Protein AF-A0A838EIE4-F1 (afdb_monomer_lite)

pLDDT: mean 88.61, std 9.8, range [48.19, 95.12]

Secondary structure (DSSP, 8-state):
------GGG----B-S-SGGGSTTS-HHHHHHHHHHHHH-SSS--HHHHHHHSSS-HHHHHHHHHHHHHTTSB-

Radius of gyration: 12.57 Å; chains: 1; bounding box: 45×23×22 Å

Sequence (74 aa):
MEFSIDPDSYIPHIIAPLEPRLNELNSKQRLILRTVFAMINGQRTIEQIKGQLHLSSQTVDEVLTYLHSIGVIE

Structure (mmCIF, N/CA/C/O backbone):
data_AF-A0A838EIE4-F1
#
_entry.id   AF-A0A838EIE4-F1
#
loop_
_atom_site.group_PDB
_atom_site.id
_atom_site.type_symbol
_atom_site.label_atom_id
_atom_site.label_alt_id
_atom_site.label_comp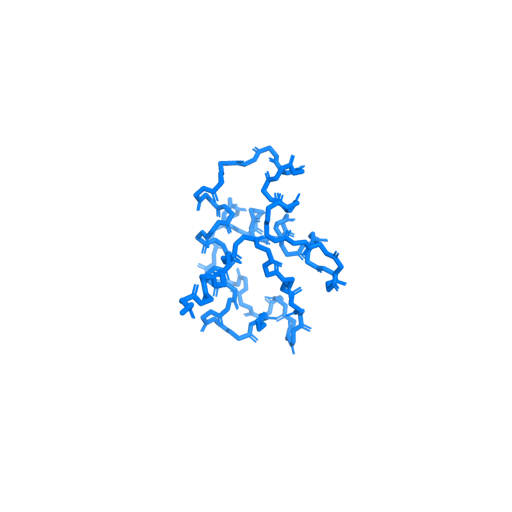_id
_atom_site.label_asym_id
_atom_site.label_entity_id
_atom_site.label_seq_id
_atom_site.pdbx_PDB_ins_code
_atom_site.Cartn_x
_atom_site.Cartn_y
_atom_site.Cartn_z
_atom_site.occupancy
_atom_site.B_iso_or_equiv
_atom_site.auth_seq_id
_atom_site.auth_comp_id
_atom_site.auth_asym_id
_atom_site.auth_atom_id
_atom_site.pdbx_PDB_model_num
ATOM 1 N N . MET A 1 1 ? -29.273 1.616 -10.028 1.00 48.19 1 MET A N 1
ATOM 2 C CA . MET A 1 1 ? -28.507 1.525 -8.770 1.00 48.19 1 MET A CA 1
ATOM 3 C C . MET A 1 1 ? -27.061 1.348 -9.175 1.00 48.19 1 MET A C 1
ATOM 5 O O . MET A 1 1 ? -26.695 0.259 -9.595 1.00 48.19 1 MET A O 1
ATOM 9 N N . GLU A 1 2 ? -26.288 2.430 -9.181 1.00 51.34 2 GLU A N 1
ATOM 10 C CA . GLU A 1 2 ? -24.833 2.331 -9.296 1.00 51.34 2 GLU A CA 1
ATOM 11 C C . GLU A 1 2 ? -24.316 1.811 -7.956 1.00 51.34 2 GLU A C 1
ATOM 13 O O . GLU A 1 2 ? -24.485 2.453 -6.921 1.00 51.34 2 GLU A O 1
ATOM 18 N N . PHE A 1 3 ? -23.774 0.597 -7.961 1.00 55.06 3 PHE A N 1
ATOM 19 C CA . PHE A 1 3 ? -23.008 0.090 -6.836 1.00 55.06 3 PHE A CA 1
ATOM 20 C C . PHE A 1 3 ? -21.661 0.810 -6.865 1.00 55.06 3 PHE A C 1
ATOM 22 O O . PHE A 1 3 ? -20.747 0.392 -7.573 1.00 55.06 3 PHE A O 1
ATOM 29 N N . SER A 1 4 ? -21.549 1.920 -6.138 1.00 59.62 4 SER A N 1
ATOM 30 C CA . SER A 1 4 ? -20.246 2.494 -5.814 1.00 59.62 4 SER A CA 1
ATOM 31 C C . SER A 1 4 ? -19.554 1.521 -4.871 1.00 59.62 4 SER A C 1
ATOM 33 O O . SER A 1 4 ? -19.876 1.464 -3.686 1.00 59.62 4 SER A O 1
ATOM 35 N N . ILE A 1 5 ? -18.664 0.690 -5.411 1.00 67.50 5 ILE A N 1
ATOM 36 C CA . ILE A 1 5 ? -17.754 -0.100 -4.588 1.00 67.50 5 ILE A CA 1
ATOM 37 C C . ILE A 1 5 ? -16.809 0.909 -3.946 1.00 67.50 5 ILE A C 1
ATOM 39 O O . ILE A 1 5 ? -16.015 1.542 -4.639 1.00 67.50 5 ILE A O 1
ATOM 43 N N . ASP A 1 6 ? -16.970 1.113 -2.642 1.00 82.38 6 ASP A N 1
ATOM 44 C CA . ASP A 1 6 ? -16.088 1.966 -1.863 1.00 82.38 6 ASP A CA 1
ATOM 45 C C . ASP A 1 6 ? -14.682 1.334 -1.858 1.00 82.38 6 ASP A C 1
ATOM 47 O O . ASP A 1 6 ? -14.522 0.213 -1.364 1.00 82.38 6 ASP A O 1
ATOM 51 N N . PRO A 1 7 ? -13.668 1.988 -2.454 1.00 77.69 7 PRO A N 1
ATOM 52 C CA . PRO A 1 7 ? -12.332 1.409 -2.565 1.00 77.69 7 PRO A CA 1
ATOM 53 C C . PRO A 1 7 ? -11.683 1.233 -1.188 1.00 77.69 7 PRO A C 1
ATOM 55 O O . PRO A 1 7 ? -10.880 0.324 -1.002 1.00 77.69 7 PRO A O 1
ATOM 58 N N . ASP A 1 8 ? -12.064 2.051 -0.207 1.00 85.62 8 ASP A N 1
ATOM 59 C CA . ASP A 1 8 ? -11.556 1.997 1.162 1.00 85.62 8 ASP A CA 1
ATOM 60 C C . ASP A 1 8 ? -12.074 0.783 1.959 1.00 85.62 8 ASP A C 1
ATOM 62 O O . ASP A 1 8 ? -11.429 0.331 2.912 1.00 85.62 8 ASP A O 1
ATOM 66 N N . SER A 1 9 ? -13.180 0.188 1.512 1.00 89.12 9 SER A N 1
ATOM 67 C CA . SER A 1 9 ? -13.758 -1.049 2.044 1.00 89.12 9 SER A CA 1
ATOM 68 C C . SER A 1 9 ? -13.064 -2.317 1.525 1.00 89.12 9 SER A 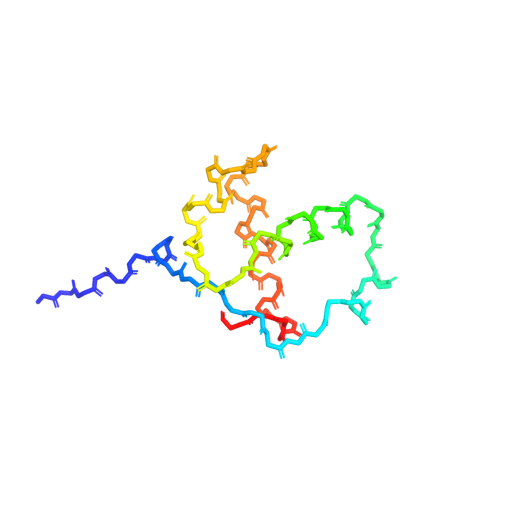C 1
ATOM 70 O O . SER A 1 9 ? -13.365 -3.417 1.994 1.00 89.12 9 SER A O 1
ATOM 72 N N . TYR A 1 10 ? -12.131 -2.192 0.573 1.00 89.38 10 TYR A N 1
ATOM 73 C CA . TYR A 1 10 ? -11.364 -3.319 0.043 1.00 89.38 10 TYR A CA 1
ATOM 74 C C . TYR A 1 10 ? -10.420 -3.914 1.096 1.00 89.38 10 TYR A C 1
ATOM 76 O O . TYR A 1 10 ? -9.805 -3.187 1.876 1.00 89.38 10 TYR A O 1
ATOM 84 N N . ILE A 1 11 ? -10.277 -5.242 1.095 1.00 93.06 11 ILE A N 1
ATOM 85 C CA . ILE A 1 11 ? -9.342 -5.975 1.954 1.00 93.06 11 ILE A CA 1
ATOM 86 C C . ILE A 1 11 ? -8.191 -6.480 1.073 1.00 93.06 11 ILE A C 1
ATOM 88 O O . ILE A 1 11 ? -8.402 -7.428 0.316 1.00 93.06 11 ILE A O 1
ATOM 92 N N . PRO A 1 12 ? -6.988 -5.882 1.153 1.00 92.69 12 PRO A N 1
ATOM 93 C CA . PRO A 1 12 ? -5.843 -6.334 0.371 1.00 92.69 12 PRO A CA 1
ATOM 94 C C . PRO A 1 12 ? -5.303 -7.686 0.851 1.00 92.69 12 PRO A C 1
ATOM 96 O O . PRO A 1 12 ? -5.239 -7.960 2.057 1.00 92.69 12 PRO A O 1
ATOM 99 N N . HIS A 1 13 ? -4.846 -8.503 -0.100 1.00 93.75 13 HIS A N 1
ATOM 100 C CA . HIS A 1 13 ? -4.267 -9.825 0.158 1.00 93.75 13 HIS A CA 1
ATOM 101 C C . HIS A 1 13 ? -2.836 -9.909 -0.365 1.00 93.75 13 HIS A C 1
ATOM 103 O O . HIS A 1 13 ? -2.542 -9.456 -1.464 1.00 93.75 13 HIS A O 1
ATOM 109 N N . ILE A 1 14 ? -1.934 -10.499 0.425 1.00 93.88 14 ILE A N 1
ATOM 110 C CA . ILE A 1 14 ? -0.542 -10.721 0.015 1.00 93.88 14 ILE A CA 1
ATOM 111 C C . ILE A 1 14 ? -0.482 -11.944 -0.896 1.00 93.88 14 ILE A C 1
ATOM 113 O O . ILE A 1 14 ? -0.863 -13.039 -0.484 1.00 93.88 14 ILE A O 1
ATOM 117 N N . ILE A 1 15 ? 0.080 -11.764 -2.089 1.00 94.38 15 ILE A N 1
ATOM 118 C CA . ILE A 1 15 ? 0.217 -12.820 -3.102 1.00 94.38 15 ILE A CA 1
ATOM 119 C C . ILE A 1 15 ? 1.679 -13.121 -3.468 1.00 94.38 15 ILE A C 1
ATOM 121 O O . ILE A 1 15 ? 1.959 -14.154 -4.074 1.00 94.38 15 ILE A O 1
ATOM 125 N N . ALA A 1 16 ? 2.630 -12.263 -3.080 1.00 92.12 16 ALA A N 1
ATOM 126 C CA . ALA A 1 16 ? 4.058 -12.475 -3.320 1.00 92.12 16 ALA A CA 1
ATOM 127 C C . ALA A 1 16 ? 4.934 -11.872 -2.201 1.00 92.12 16 ALA A C 1
ATOM 129 O O . ALA A 1 16 ? 4.497 -10.965 -1.489 1.00 92.12 16 ALA A O 1
ATOM 130 N N . PRO A 1 17 ? 6.183 -12.347 -2.022 1.00 89.94 17 PRO A N 1
ATOM 131 C CA . PRO A 1 17 ? 7.093 -11.795 -1.023 1.00 89.94 17 PRO A CA 1
ATOM 132 C C . PRO A 1 17 ? 7.563 -10.385 -1.394 1.00 89.94 17 PRO A C 1
ATOM 134 O O . PRO A 1 17 ? 7.837 -10.081 -2.557 1.00 89.94 17 PRO A O 1
ATOM 137 N N . LEU A 1 18 ? 7.728 -9.537 -0.378 1.00 88.44 18 LEU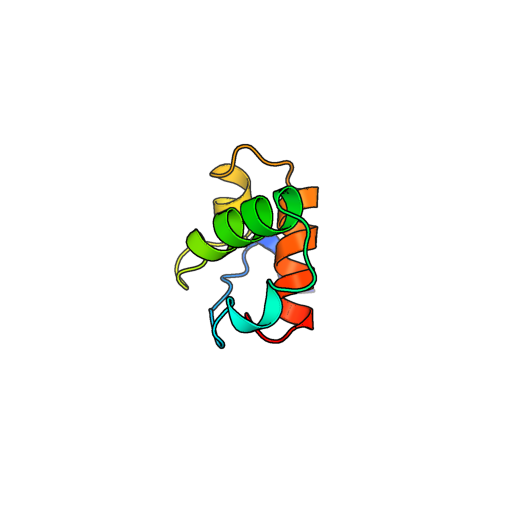 A N 1
ATOM 138 C CA . LEU A 1 18 ? 8.141 -8.149 -0.559 1.00 88.44 18 LEU A CA 1
ATOM 139 C C . LEU A 1 18 ? 9.663 -7.988 -0.734 1.00 88.44 18 LEU A C 1
ATOM 141 O O . LEU A 1 18 ? 10.110 -7.096 -1.458 1.00 88.44 18 LEU A O 1
ATOM 145 N N . GLU A 1 19 ? 10.482 -8.826 -0.087 1.00 84.69 19 GLU A N 1
ATOM 146 C CA . GLU A 1 19 ? 11.942 -8.633 -0.019 1.00 84.69 19 GLU A CA 1
ATOM 147 C C . GLU A 1 19 ? 12.668 -8.455 -1.363 1.00 84.69 19 GLU A C 1
ATOM 149 O O . GLU A 1 19 ? 13.523 -7.566 -1.431 1.00 84.69 19 GLU A O 1
ATOM 154 N N . PRO A 1 20 ? 12.340 -9.195 -2.444 1.00 79.94 20 PRO A N 1
ATOM 155 C CA . PRO A 1 20 ? 13.025 -9.047 -3.730 1.00 79.94 20 PRO A CA 1
ATOM 156 C C . PRO A 1 20 ? 12.906 -7.639 -4.330 1.00 79.94 20 PRO A C 1
ATOM 158 O O . PRO A 1 20 ? 13.733 -7.244 -5.148 1.00 79.94 20 PRO A O 1
ATOM 161 N N . ARG A 1 21 ? 11.880 -6.876 -3.932 1.00 78.25 21 ARG A N 1
ATOM 162 C CA . ARG A 1 21 ? 11.521 -5.567 -4.499 1.00 78.25 21 ARG A CA 1
ATOM 163 C C . ARG A 1 21 ? 12.066 -4.385 -3.695 1.00 78.25 21 ARG A C 1
ATOM 165 O O . ARG A 1 21 ? 11.931 -3.241 -4.110 1.00 78.25 21 ARG A O 1
ATOM 172 N N . LEU A 1 22 ? 12.708 -4.637 -2.551 1.00 81.94 22 LEU A N 1
ATOM 173 C CA . LEU A 1 22 ? 13.188 -3.583 -1.650 1.00 81.94 22 LEU A CA 1
ATOM 174 C C . LEU A 1 22 ? 14.562 -3.011 -2.025 1.00 81.94 22 LEU A C 1
ATOM 176 O O . LEU A 1 22 ? 14.951 -1.985 -1.469 1.00 81.94 22 LEU A O 1
ATOM 180 N N . ASN A 1 23 ? 15.314 -3.655 -2.920 1.00 81.38 23 ASN A N 1
ATOM 181 C CA . ASN A 1 23 ? 16.712 -3.294 -3.195 1.00 81.38 23 ASN A CA 1
ATOM 182 C C . ASN A 1 23 ? 16.880 -1.936 -3.895 1.00 81.38 23 ASN A C 1
ATOM 184 O O . ASN A 1 23 ? 17.924 -1.307 -3.750 1.00 81.38 23 ASN A O 1
ATOM 188 N N . GLU A 1 24 ? 15.853 -1.467 -4.602 1.00 80.81 24 GLU A N 1
ATOM 189 C CA . GLU A 1 24 ? 15.874 -0.205 -5.356 1.00 80.81 24 GLU A CA 1
ATOM 190 C C . GLU A 1 24 ? 15.404 1.002 -4.524 1.00 80.81 24 GLU A C 1
ATOM 192 O O . GLU A 1 24 ? 15.473 2.145 -4.970 1.00 80.81 24 GLU A O 1
ATOM 197 N N . LEU A 1 25 ? 14.936 0.762 -3.296 1.00 86.56 25 LEU A N 1
ATOM 198 C CA . LEU A 1 25 ? 14.317 1.773 -2.446 1.00 86.56 25 LEU A CA 1
ATOM 199 C C . LEU A 1 25 ? 15.287 2.312 -1.392 1.00 86.56 25 LEU A C 1
ATOM 201 O O . LEU A 1 25 ? 16.064 1.577 -0.772 1.00 86.56 25 LEU A O 1
ATOM 205 N N . ASN A 1 26 ? 15.177 3.608 -1.102 1.00 92.06 26 ASN A N 1
ATOM 206 C CA . ASN A 1 26 ? 15.922 4.210 0.000 1.00 92.06 26 ASN A CA 1
ATOM 207 C C . ASN A 1 26 ? 15.388 3.744 1.371 1.00 92.06 26 ASN A C 1
ATOM 209 O O . ASN A 1 26 ? 14.295 3.190 1.496 1.00 92.06 26 ASN A O 1
ATOM 213 N N . SER A 1 27 ? 16.149 3.982 2.443 1.00 91.31 27 SER A N 1
ATOM 214 C CA . SER A 1 27 ? 15.794 3.501 3.789 1.00 91.31 27 SER A CA 1
ATOM 215 C C . SER A 1 27 ? 14.433 3.991 4.294 1.00 91.31 27 SER A C 1
ATOM 217 O O . SER A 1 27 ? 13.730 3.222 4.947 1.00 91.31 27 SER A O 1
ATOM 219 N N . LYS A 1 28 ? 14.031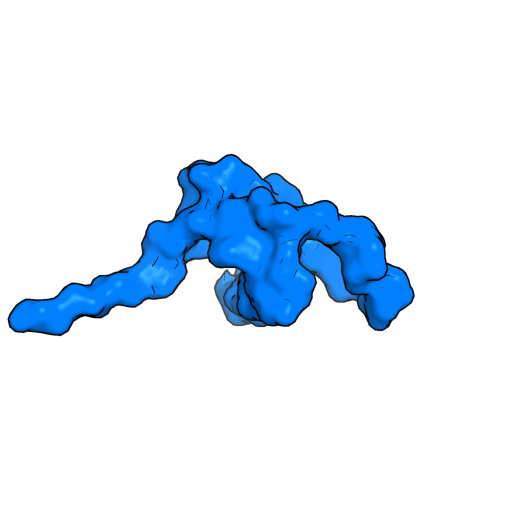 5.225 3.963 1.00 91.12 28 LYS A N 1
ATOM 220 C CA . LYS A 1 28 ? 12.722 5.769 4.354 1.00 91.12 28 LYS A CA 1
ATOM 221 C C . LYS A 1 28 ? 11.592 5.060 3.609 1.00 91.12 28 LYS A C 1
ATOM 223 O O . LYS A 1 28 ? 10.636 4.624 4.240 1.00 91.12 28 LYS A O 1
ATOM 228 N N . GLN A 1 29 ? 11.727 4.904 2.293 1.00 90.62 29 GLN A N 1
ATOM 229 C CA . GLN A 1 29 ? 10.757 4.190 1.461 1.00 90.62 29 GLN A CA 1
ATOM 230 C C . GLN A 1 29 ? 10.596 2.746 1.935 1.00 90.62 29 GLN A C 1
ATOM 232 O O . GLN A 1 29 ? 9.477 2.318 2.187 1.00 90.62 29 GLN A O 1
ATOM 237 N N . ARG A 1 30 ? 11.704 2.028 2.165 1.00 92.56 30 ARG A N 1
ATOM 238 C CA . ARG A 1 30 ? 11.672 0.650 2.683 1.00 92.56 30 ARG A CA 1
ATOM 239 C C . ARG A 1 30 ? 10.950 0.541 4.021 1.00 92.56 30 ARG A C 1
ATOM 241 O O . ARG A 1 30 ? 10.218 -0.423 4.224 1.00 92.56 30 ARG A O 1
ATOM 248 N N . LEU A 1 31 ? 11.162 1.499 4.926 1.00 92.56 31 LEU A N 1
ATOM 249 C CA . LEU A 1 31 ? 10.493 1.511 6.224 1.00 92.56 31 LEU A CA 1
ATOM 250 C C . LEU A 1 31 ? 8.982 1.685 6.060 1.00 92.56 31 LEU A C 1
ATOM 252 O O . LEU A 1 31 ? 8.231 0.860 6.563 1.00 92.56 31 LEU A O 1
ATOM 256 N N . ILE A 1 32 ? 8.548 2.710 5.322 1.00 93.00 32 ILE A N 1
ATOM 257 C CA . ILE A 1 32 ? 7.121 2.980 5.089 1.00 93.00 32 ILE A CA 1
ATOM 258 C C . ILE A 1 32 ? 6.452 1.764 4.441 1.00 93.00 32 ILE A C 1
ATOM 260 O O . ILE A 1 32 ? 5.405 1.314 4.902 1.00 93.00 32 ILE A O 1
ATOM 264 N N . LEU A 1 33 ? 7.093 1.193 3.421 1.00 93.06 33 LEU A N 1
ATOM 265 C CA . LEU A 1 33 ? 6.552 0.063 2.681 1.00 93.06 33 LEU A CA 1
ATOM 266 C C . LEU A 1 33 ? 6.377 -1.175 3.561 1.00 93.06 33 LEU A C 1
ATOM 268 O O . LEU A 1 33 ? 5.325 -1.804 3.538 1.00 93.06 33 LEU A O 1
ATOM 272 N N . ARG A 1 34 ? 7.388 -1.495 4.381 1.00 92.94 34 ARG A N 1
ATOM 273 C CA . ARG A 1 34 ? 7.322 -2.600 5.348 1.00 92.94 34 ARG A CA 1
ATOM 274 C C . ARG A 1 34 ? 6.254 -2.370 6.408 1.00 92.94 34 ARG A C 1
ATOM 276 O O . ARG A 1 34 ? 5.567 -3.317 6.767 1.00 92.94 34 ARG A O 1
ATOM 283 N N . THR A 1 35 ? 6.111 -1.138 6.890 1.00 93.69 35 THR A N 1
ATOM 284 C CA . THR A 1 35 ? 5.093 -0.784 7.883 1.00 93.69 35 THR A CA 1
ATOM 285 C C . THR A 1 35 ? 3.688 -1.020 7.340 1.00 93.69 35 THR A C 1
ATOM 287 O O . THR A 1 35 ? 2.896 -1.679 8.004 1.00 93.69 35 THR A O 1
ATOM 290 N N . VAL A 1 36 ? 3.382 -0.539 6.131 1.00 94.00 36 VAL A N 1
ATOM 291 C CA . VAL A 1 36 ? 2.066 -0.767 5.508 1.00 94.00 36 VAL A CA 1
ATOM 292 C C . VAL A 1 36 ? 1.871 -2.249 5.192 1.00 94.00 36 VAL A C 1
ATOM 294 O O . VAL A 1 36 ? 0.848 -2.813 5.560 1.00 94.00 36 VAL A O 1
ATOM 297 N N . PHE A 1 37 ? 2.865 -2.908 4.588 1.00 93.69 37 PHE A N 1
ATOM 298 C CA . PHE A 1 37 ? 2.798 -4.332 4.243 1.00 93.69 37 PHE A CA 1
ATOM 299 C C . PHE A 1 37 ? 2.528 -5.226 5.461 1.00 93.69 37 PHE A C 1
ATOM 301 O O . PHE A 1 37 ? 1.710 -6.133 5.376 1.00 93.69 37 PHE A O 1
ATOM 308 N N . ALA A 1 38 ? 3.136 -4.940 6.617 1.00 93.06 38 ALA A N 1
ATOM 309 C CA . ALA A 1 38 ? 2.897 -5.690 7.854 1.00 93.06 38 ALA A CA 1
ATOM 310 C C . ALA A 1 38 ? 1.447 -5.586 8.372 1.00 93.06 38 ALA A C 1
ATOM 312 O O . ALA A 1 38 ? 1.008 -6.431 9.155 1.00 93.06 38 ALA A O 1
ATOM 313 N N . MET A 1 39 ? 0.695 -4.565 7.949 1.00 93.88 39 MET A N 1
ATOM 314 C CA . MET A 1 39 ? -0.723 -4.419 8.284 1.00 93.88 39 MET A CA 1
ATOM 315 C C . MET A 1 39 ? -1.634 -5.241 7.371 1.00 93.88 39 MET A C 1
ATOM 317 O O . MET A 1 39 ? -2.767 -5.534 7.765 1.00 93.88 39 MET A O 1
ATOM 321 N N . ILE A 1 40 ? -1.151 -5.628 6.189 1.00 93.25 40 ILE A N 1
ATOM 322 C CA . ILE A 1 40 ? -1.895 -6.411 5.205 1.00 93.25 40 ILE A CA 1
ATOM 3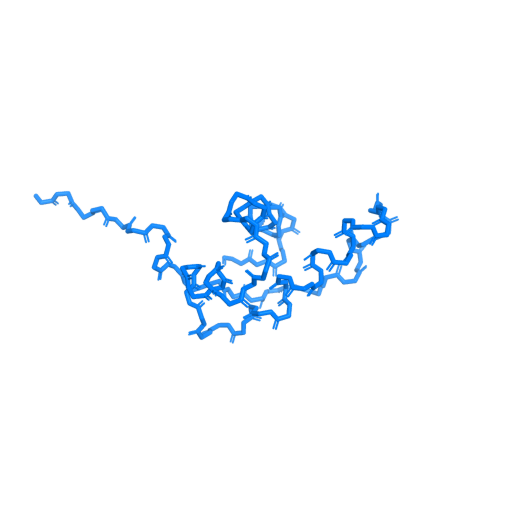23 C C . ILE A 1 40 ? -1.846 -7.876 5.632 1.00 93.25 40 ILE A C 1
ATOM 325 O O . ILE A 1 40 ? -0.813 -8.532 5.576 1.00 93.25 40 ILE A O 1
ATOM 329 N N . ASN A 1 41 ? -2.976 -8.395 6.096 1.00 87.31 41 ASN A N 1
ATOM 330 C CA . ASN A 1 41 ? -3.111 -9.777 6.558 1.00 87.31 41 ASN A CA 1
ATOM 331 C C . ASN A 1 41 ? -4.382 -10.459 6.023 1.00 87.31 41 ASN A C 1
ATOM 333 O O . ASN A 1 41 ? -4.785 -11.487 6.562 1.00 87.31 41 ASN A O 1
ATOM 337 N N . GLY A 1 42 ? -5.041 -9.866 5.019 1.00 85.44 42 GLY A N 1
ATOM 338 C CA . GLY A 1 42 ? -6.310 -10.358 4.475 1.00 85.44 42 GLY A CA 1
ATOM 339 C C . GLY A 1 42 ? -7.517 -10.182 5.404 1.00 85.44 42 GLY A C 1
ATOM 340 O O . GLY A 1 42 ? -8.541 -10.822 5.198 1.00 85.44 42 GLY A O 1
ATOM 341 N N . GLN A 1 43 ? -7.415 -9.364 6.459 1.00 90.19 43 GLN A N 1
ATOM 342 C CA . GLN A 1 43 ? -8.515 -9.143 7.413 1.00 90.19 43 GLN A CA 1
ATOM 343 C C . GLN A 1 43 ? -8.868 -7.670 7.618 1.00 90.19 43 GLN A C 1
ATOM 345 O O . GLN A 1 43 ? -9.946 -7.372 8.126 1.00 90.19 43 GLN A O 1
ATOM 350 N N . ARG A 1 44 ? -7.954 -6.755 7.277 1.00 92.62 44 ARG A N 1
ATOM 351 C CA . ARG A 1 44 ? -8.139 -5.315 7.471 1.00 92.62 44 ARG A CA 1
ATOM 352 C C . ARG A 1 44 ? -8.521 -4.641 6.167 1.00 92.62 44 ARG A C 1
ATOM 354 O O . ARG A 1 44 ? -7.879 -4.897 5.152 1.00 92.62 44 ARG A O 1
ATOM 361 N N . THR A 1 45 ? -9.505 -3.752 6.218 1.00 94.38 45 THR A N 1
ATOM 362 C CA . THR A 1 45 ? -9.827 -2.877 5.086 1.00 94.38 45 THR A CA 1
ATOM 363 C C . THR A 1 45 ? -8.766 -1.790 4.910 1.00 94.38 45 THR A C 1
ATOM 365 O O . THR A 1 45 ? -8.019 -1.482 5.848 1.00 94.38 45 THR A O 1
ATOM 368 N N . ILE A 1 46 ? -8.701 -1.171 3.730 1.00 93.00 46 ILE A N 1
ATOM 369 C CA . ILE A 1 46 ? -7.827 -0.013 3.483 1.00 93.00 46 ILE A CA 1
ATOM 370 C C . ILE A 1 46 ? -8.119 1.111 4.490 1.00 93.00 46 ILE A C 1
ATOM 372 O O . ILE A 1 46 ? -7.177 1.661 5.068 1.00 93.00 46 ILE A O 1
ATOM 376 N N . GLU A 1 47 ? -9.391 1.387 4.789 1.00 93.50 47 GLU A N 1
ATOM 377 C CA . GLU A 1 47 ? -9.794 2.364 5.811 1.00 93.50 47 GLU A CA 1
ATOM 378 C C . GLU A 1 47 ? -9.179 2.043 7.185 1.00 93.50 47 GLU A C 1
ATOM 380 O O . GLU A 1 47 ? -8.600 2.907 7.849 1.00 93.50 47 GLU A O 1
ATOM 385 N N . GLN A 1 48 ? -9.237 0.775 7.603 1.00 93.69 48 GLN A N 1
ATOM 386 C CA . GLN A 1 48 ? -8.669 0.330 8.876 1.00 93.69 48 GLN A CA 1
ATOM 387 C C . GLN A 1 48 ? -7.141 0.433 8.894 1.00 93.69 48 GLN A C 1
ATOM 389 O O . GLN A 1 48 ? -6.566 0.791 9.924 1.00 93.69 48 GLN A O 1
ATOM 394 N N . ILE A 1 49 ? -6.472 0.145 7.773 1.00 93.88 49 ILE A N 1
ATOM 395 C CA . ILE A 1 49 ? -5.017 0.310 7.641 1.00 93.88 49 ILE A CA 1
ATOM 396 C C . ILE A 1 49 ? -4.651 1.794 7.772 1.00 93.88 49 ILE A C 1
ATOM 398 O O . ILE A 1 49 ? -3.757 2.131 8.551 1.00 93.88 49 ILE A O 1
ATOM 402 N N . LYS A 1 50 ? -5.369 2.687 7.079 1.00 93.75 50 LYS A N 1
ATOM 403 C CA . LYS A 1 50 ? -5.183 4.145 7.167 1.00 93.75 50 LYS A CA 1
ATOM 404 C C . LYS A 1 50 ? -5.383 4.662 8.591 1.00 93.75 50 LYS A C 1
ATOM 406 O O . LYS A 1 50 ? -4.574 5.450 9.065 1.00 93.75 50 LYS A O 1
ATOM 411 N N . GLY A 1 51 ? -6.416 4.190 9.287 1.00 92.62 51 GLY A N 1
ATOM 412 C CA . GLY A 1 51 ? -6.738 4.627 10.648 1.00 92.62 51 GLY A CA 1
ATOM 413 C C . GLY A 1 51 ? -5.768 4.143 11.733 1.00 92.62 51 GLY A C 1
ATOM 414 O O . GLY A 1 51 ? -5.704 4.747 12.801 1.00 92.62 51 GLY A O 1
ATOM 415 N N . GLN A 1 52 ? -5.014 3.065 11.490 1.00 90.19 52 GLN A N 1
ATOM 416 C CA . GLN A 1 52 ? -4.087 2.481 12.475 1.00 90.19 52 GLN A CA 1
ATOM 417 C C . GLN A 1 52 ? -2.639 2.951 12.314 1.00 90.19 52 GLN A C 1
ATOM 419 O O . GLN A 1 52 ? -1.828 2.779 13.226 1.00 90.19 52 GLN A O 1
ATOM 424 N N . LEU A 1 53 ? -2.294 3.534 11.168 1.00 88.69 53 LEU A N 1
ATOM 425 C CA . LEU A 1 53 ? -0.949 4.018 10.898 1.00 88.69 53 LEU A CA 1
ATOM 426 C C . LEU A 1 53 ? -0.850 5.515 11.203 1.00 88.69 53 LEU A C 1
ATOM 428 O O . LEU A 1 53 ? -1.686 6.306 10.786 1.00 88.69 53 LEU A O 1
ATOM 432 N N . HIS A 1 54 ? 0.238 5.938 11.854 1.00 88.88 54 HIS A N 1
ATOM 433 C CA . HIS A 1 54 ? 0.599 7.359 11.991 1.00 88.88 54 HIS A CA 1
ATOM 434 C C . HIS A 1 54 ? 1.162 7.938 10.671 1.00 88.88 54 HIS A C 1
ATOM 436 O O . HIS A 1 54 ? 2.176 8.636 10.660 1.00 88.88 54 HIS A O 1
ATOM 442 N N . LEU A 1 55 ? 0.542 7.596 9.541 1.00 89.38 55 LEU A N 1
ATOM 443 C CA . LEU A 1 55 ? 0.879 8.042 8.190 1.00 89.38 55 LEU A CA 1
ATOM 444 C C . LEU A 1 55 ? -0.315 8.807 7.611 1.00 89.38 55 LEU A C 1
ATOM 446 O O . LEU A 1 55 ? -1.448 8.607 8.037 1.00 89.38 55 LEU A O 1
ATOM 450 N N . SER A 1 56 ? -0.083 9.678 6.627 1.00 93.94 56 SER A N 1
ATOM 451 C CA . SER A 1 56 ? -1.207 10.281 5.904 1.00 93.94 56 SER A CA 1
ATOM 452 C C . SER A 1 56 ? -1.932 9.223 5.070 1.00 93.94 56 SER A C 1
ATOM 454 O O . SER A 1 56 ? -1.282 8.331 4.518 1.00 93.94 56 SER A O 1
ATOM 456 N N . SER A 1 57 ? -3.254 9.356 4.908 1.00 92.44 57 SER A N 1
ATOM 457 C CA . SER A 1 57 ? -4.045 8.460 4.049 1.00 92.44 57 SER A CA 1
ATOM 458 C C . SER A 1 57 ? -3.457 8.362 2.641 1.00 92.44 57 SER A C 1
ATOM 460 O O . SER A 1 57 ? -3.291 7.261 2.131 1.00 92.44 57 SER A O 1
ATOM 462 N N . GLN A 1 58 ? -3.009 9.495 2.086 1.00 94.25 58 GLN A N 1
ATOM 463 C CA . GLN A 1 58 ? -2.323 9.551 0.794 1.00 94.25 58 GLN A CA 1
ATOM 464 C C . GLN A 1 58 ? -1.061 8.672 0.751 1.00 94.25 58 GLN A C 1
ATOM 466 O O . GLN A 1 58 ? -0.838 7.973 -0.230 1.00 94.25 58 GLN A O 1
ATOM 471 N N . THR A 1 59 ? -0.240 8.668 1.808 1.00 93.81 59 THR A N 1
ATOM 472 C CA . THR A 1 59 ? 0.968 7.822 1.851 1.00 93.81 59 THR A CA 1
ATOM 473 C C . THR A 1 59 ? 0.596 6.341 1.825 1.00 93.81 59 THR A C 1
ATOM 475 O O . THR A 1 59 ? 1.263 5.543 1.173 1.00 93.81 59 THR A O 1
ATOM 478 N N . VAL A 1 60 ? -0.463 5.959 2.543 1.00 94.62 60 VAL A N 1
ATOM 479 C CA . VAL A 1 60 ? -0.949 4.574 2.562 1.00 94.62 60 VAL A CA 1
ATOM 480 C C . VAL A 1 60 ? -1.485 4.181 1.184 1.00 94.62 60 VAL A C 1
ATOM 482 O O . VAL A 1 60 ? -1.126 3.116 0.689 1.00 94.62 60 VAL A O 1
ATOM 485 N N . ASP A 1 61 ? -2.249 5.060 0.532 1.00 94.81 61 ASP A N 1
ATOM 486 C CA . ASP A 1 61 ? -2.768 4.847 -0.827 1.00 94.81 61 ASP A CA 1
ATOM 487 C C . ASP A 1 61 ? -1.654 4.666 -1.860 1.00 94.81 61 ASP A C 1
ATOM 489 O O . ASP A 1 61 ? -1.690 3.732 -2.663 1.00 94.81 61 ASP A O 1
ATOM 493 N N . GLU A 1 62 ? -0.629 5.519 -1.821 1.00 94.88 62 GLU A N 1
ATOM 494 C CA . GLU A 1 62 ? 0.537 5.423 -2.704 1.00 94.88 62 GLU A CA 1
ATOM 495 C C . GLU A 1 62 ? 1.273 4.091 -2.514 1.00 94.88 62 GLU A C 1
ATOM 497 O O . GLU A 1 62 ? 1.677 3.452 -3.489 1.00 94.88 62 GLU A O 1
ATOM 502 N N . VAL A 1 63 ? 1.412 3.629 -1.268 1.00 95.12 63 VAL A N 1
ATOM 503 C CA . VAL A 1 63 ? 2.068 2.352 -0.966 1.00 95.12 63 VAL A CA 1
ATOM 504 C C . VAL A 1 63 ? 1.228 1.167 -1.424 1.00 95.12 63 VAL A C 1
ATOM 506 O O . VAL A 1 63 ? 1.779 0.252 -2.031 1.00 95.12 63 VAL A O 1
ATOM 509 N N . LEU A 1 64 ? -0.082 1.168 -1.172 1.00 94.88 64 LEU A N 1
ATOM 510 C CA . LEU A 1 64 ? -0.979 0.100 -1.623 1.00 94.88 64 LEU A CA 1
ATOM 511 C C . LEU A 1 64 ? -1.008 0.018 -3.151 1.00 94.88 64 LEU A C 1
ATOM 513 O O . LEU A 1 64 ? -0.838 -1.062 -3.713 1.00 94.88 64 LEU A O 1
ATOM 517 N N . THR A 1 65 ? -1.102 1.166 -3.824 1.00 95.00 65 THR A N 1
ATOM 518 C CA . THR A 1 65 ? -1.024 1.258 -5.289 1.00 95.00 65 THR A CA 1
ATOM 519 C C . THR A 1 65 ? 0.295 0.689 -5.805 1.00 95.00 65 THR A C 1
ATOM 521 O O . THR A 1 65 ? 0.313 -0.097 -6.754 1.00 95.00 65 THR A O 1
ATOM 524 N N . TYR A 1 66 ? 1.412 1.043 -5.164 1.00 94.06 66 TYR A N 1
ATOM 525 C CA . TYR A 1 66 ? 2.720 0.523 -5.537 1.00 94.06 66 TYR A CA 1
ATOM 526 C C . TYR A 1 66 ? 2.813 -0.994 -5.334 1.00 94.06 66 TYR A C 1
ATOM 528 O O . TYR A 1 66 ? 3.195 -1.694 -6.270 1.00 94.06 66 TYR A O 1
ATOM 536 N N . LEU A 1 67 ? 2.420 -1.513 -4.165 1.00 93.62 67 LEU A N 1
ATOM 537 C CA . LEU A 1 67 ? 2.416 -2.950 -3.856 1.00 93.62 67 LEU A CA 1
ATOM 538 C C . LEU A 1 67 ? 1.574 -3.752 -4.859 1.00 93.62 67 LEU A C 1
ATOM 540 O O . LEU A 1 67 ? 2.007 -4.822 -5.290 1.00 93.62 67 LEU A O 1
ATOM 544 N N . HIS A 1 68 ? 0.421 -3.218 -5.264 1.00 94.25 68 HIS A N 1
ATOM 545 C CA . HIS A 1 68 ? -0.420 -3.814 -6.297 1.00 94.25 68 HIS A CA 1
ATOM 546 C C . HIS A 1 68 ? 0.287 -3.799 -7.663 1.00 94.25 68 HIS A C 1
ATOM 548 O O . HIS A 1 68 ? 0.410 -4.829 -8.321 1.00 94.25 68 HIS A O 1
ATOM 554 N N . SER A 1 69 ? 0.863 -2.660 -8.069 1.00 93.81 69 SER A N 1
ATOM 555 C CA . SER A 1 69 ? 1.558 -2.528 -9.364 1.00 93.81 69 SER A CA 1
ATOM 556 C C . SER A 1 69 ? 2.770 -3.453 -9.537 1.00 93.81 69 SER A C 1
ATOM 558 O O . SER A 1 69 ? 3.089 -3.841 -10.660 1.00 93.81 69 SER A O 1
ATOM 560 N N . ILE A 1 70 ? 3.439 -3.830 -8.441 1.00 91.88 70 ILE A N 1
ATOM 561 C CA . ILE A 1 70 ? 4.576 -4.7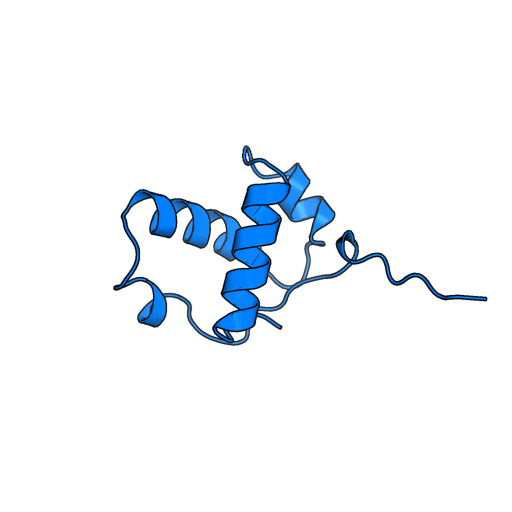64 -8.454 1.00 91.88 70 ILE A CA 1
ATOM 562 C C . ILE A 1 70 ? 4.160 -6.225 -8.205 1.00 91.88 70 ILE A C 1
ATOM 564 O O . ILE A 1 70 ? 5.035 -7.094 -8.121 1.00 91.88 70 ILE A O 1
ATOM 568 N N . GLY A 1 71 ? 2.855 -6.493 -8.076 1.00 91.81 71 GLY A N 1
ATOM 569 C CA . GLY A 1 71 ? 2.280 -7.827 -7.895 1.00 91.81 71 GLY A CA 1
ATOM 570 C C . GLY A 1 71 ? 2.557 -8.454 -6.528 1.00 91.81 71 GLY A C 1
ATOM 571 O O . GLY A 1 71 ? 2.695 -9.670 -6.437 1.00 91.81 71 GLY A O 1
ATOM 572 N N . VAL A 1 72 ? 2.709 -7.641 -5.478 1.00 93.69 72 VAL A N 1
ATOM 573 C CA . VAL A 1 72 ? 2.879 -8.121 -4.093 1.00 93.69 72 VAL A CA 1
ATOM 574 C C . VAL A 1 72 ? 1.532 -8.317 -3.402 1.00 93.69 72 VAL A C 1
ATOM 576 O O . VAL A 1 72 ? 1.404 -9.225 -2.577 1.00 93.69 72 VAL A O 1
ATOM 579 N N . ILE A 1 73 ? 0.538 -7.505 -3.765 1.00 93.62 73 ILE A N 1
ATOM 580 C CA . ILE A 1 73 ? -0.848 -7.647 -3.316 1.00 93.62 73 ILE A CA 1
ATOM 581 C C . ILE A 1 73 ? -1.808 -7.656 -4.507 1.00 93.62 73 ILE A C 1
ATOM 583 O O . ILE A 1 73 ? -1.479 -7.090 -5.552 1.00 93.62 73 ILE A O 1
ATOM 587 N N . GLU A 1 74 ? -2.970 -8.278 -4.328 1.00 90.25 74 GLU A N 1
ATOM 588 C CA . GLU A 1 74 ? -4.153 -8.100 -5.186 1.00 90.25 74 GLU A CA 1
ATOM 589 C C . GLU A 1 74 ? -5.130 -7.106 -4.568 1.00 90.25 74 GLU A C 1
ATOM 591 O O . GLU A 1 74 ? -5.180 -7.016 -3.312 1.00 90.25 74 GLU A O 1
#

Foldseek 3Di:
DPPPPDQQQDQKAFDDDDVVVCPVDDPVRSVLLVLLVVVRDRPDGLVRSCVVDPDHSVSSVVSVVVCVVVPRID